Protein AF-A0A1G3R2R8-F1 (afdb_monomer_lite)

Sequence (80 aa):
MHEGGWTIIAQANGAFTFHSPVGKPLAQEPPRERIDNVLVWLHEWAQQRNLDLGPEVNTPQGDGTTPDYDLVVSGLLSAG

pLDDT: mean 77.03, std 12.35, range [40.38, 91.5]

Foldseek 3Di:
DPVQQKDWDQDPVRDIWIAHNVRHTDDDDDDDPDDPDPVVVVVVVCVVVVHPPPPVNPDPPDPVPDPPVVSVVVVVVVVD

Secondary structure (DSSP, 8-state):
--TTS-EEEE-TTS-EEEE-TTSPBPPPPPPPPP-S-HHHHHHHHHHHTT----TTTS--SS-SSS--HHHHHHHHHHT-

Structure (mmCIF, N/CA/C/O backbone):
data_AF-A0A1G3R2R8-F1
#
_entry.id   AF-A0A1G3R2R8-F1
#
loop_
_atom_site.group_PDB
_atom_site.id
_atom_site.type_symbol
_atom_site.label_atom_id
_atom_site.label_alt_id
_atom_site.label_comp_id
_atom_site.label_asym_id
_atom_site.label_entity_id
_atom_site.label_seq_id
_atom_site.pdbx_PDB_ins_code
_atom_site.Cartn_x
_atom_site.Cartn_y
_atom_site.Cartn_z
_atom_site.occupancy
_ato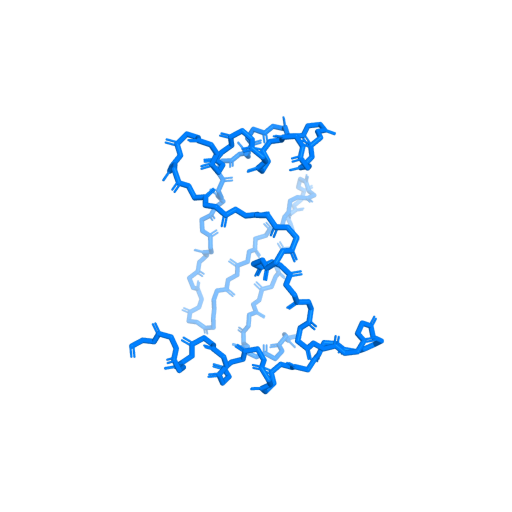m_site.B_iso_or_equiv
_atom_site.auth_seq_id
_atom_site.auth_comp_id
_atom_site.auth_asym_id
_atom_site.auth_atom_id
_atom_site.pdbx_PDB_model_num
ATOM 1 N N . MET A 1 1 ? 19.691 -4.359 -9.137 1.00 54.47 1 MET A N 1
ATOM 2 C CA . MET A 1 1 ? 18.528 -5.001 -9.784 1.00 54.47 1 MET A CA 1
ATOM 3 C C . MET A 1 1 ? 17.797 -5.751 -8.687 1.00 54.47 1 MET A C 1
ATOM 5 O O . MET A 1 1 ? 18.450 -6.529 -8.005 1.00 54.47 1 MET A O 1
ATOM 9 N N . HIS A 1 2 ? 16.530 -5.428 -8.425 1.00 55.72 2 HIS A N 1
ATOM 10 C CA . HIS A 1 2 ? 15.729 -6.165 -7.439 1.00 55.72 2 HIS A CA 1
ATOM 11 C C . HIS A 1 2 ? 15.252 -7.477 -8.076 1.00 55.72 2 HIS A C 1
ATOM 13 O O . HIS A 1 2 ? 15.063 -7.514 -9.299 1.00 55.72 2 HIS A O 1
ATOM 19 N N . GLU A 1 3 ? 15.063 -8.534 -7.284 1.00 56.44 3 GLU A N 1
ATOM 20 C CA . GLU A 1 3 ? 14.440 -9.769 -7.770 1.00 56.44 3 GLU A CA 1
ATOM 21 C C . GLU A 1 3 ? 13.114 -9.403 -8.453 1.00 56.44 3 GLU A C 1
ATOM 23 O O . GLU A 1 3 ? 12.282 -8.694 -7.884 1.00 56.44 3 GLU A O 1
ATOM 28 N N . GLY A 1 4 ? 13.000 -9.746 -9.739 1.00 77.69 4 GLY A N 1
ATOM 29 C CA . GLY A 1 4 ? 11.890 -9.343 -10.604 1.00 77.69 4 GLY A CA 1
ATOM 30 C C . GLY A 1 4 ? 12.232 -8.359 -11.726 1.00 77.69 4 GLY A C 1
ATOM 31 O O . GLY A 1 4 ? 11.373 -8.145 -12.565 1.00 77.69 4 GLY A O 1
ATOM 32 N N . GLY A 1 5 ? 13.444 -7.792 -11.805 1.00 87.19 5 GLY A N 1
ATOM 33 C CA . GLY A 1 5 ? 13.895 -6.991 -12.962 1.00 87.19 5 GLY A CA 1
ATOM 34 C C . GLY A 1 5 ? 13.524 -5.504 -12.938 1.00 87.19 5 GLY A C 1
ATOM 35 O O . GLY A 1 5 ? 13.666 -4.807 -13.939 1.00 87.19 5 GLY A O 1
ATOM 36 N N . TRP A 1 6 ? 13.077 -4.998 -11.792 1.00 89.31 6 TRP A N 1
ATOM 37 C CA . TRP A 1 6 ? 12.753 -3.585 -11.610 1.00 89.31 6 TRP A CA 1
ATOM 38 C C . TRP A 1 6 ? 14.004 -2.703 -11.551 1.00 89.31 6 TRP A C 1
ATOM 40 O O . TRP A 1 6 ? 15.021 -3.072 -10.948 1.00 89.31 6 TRP A O 1
ATOM 50 N N . THR A 1 7 ? 13.899 -1.505 -12.134 1.00 90.88 7 THR A N 1
ATOM 51 C CA . THR A 1 7 ? 14.940 -0.467 -12.085 1.00 90.88 7 THR A CA 1
ATOM 52 C C . THR A 1 7 ? 14.419 0.777 -11.378 1.00 90.88 7 THR A C 1
ATOM 54 O O . THR A 1 7 ? 13.340 1.273 -11.692 1.00 90.88 7 THR A O 1
ATOM 57 N N . ILE A 1 8 ? 15.200 1.296 -10.432 1.00 90.56 8 ILE A N 1
ATOM 58 C CA . ILE A 1 8 ? 14.869 2.484 -9.642 1.00 90.56 8 ILE A CA 1
ATOM 59 C C . ILE A 1 8 ? 15.866 3.579 -10.009 1.00 90.56 8 ILE A C 1
ATOM 61 O O . ILE A 1 8 ? 17.075 3.359 -9.945 1.00 90.56 8 ILE A O 1
ATOM 65 N N . ILE A 1 9 ? 15.361 4.748 -10.395 1.00 90.19 9 ILE A N 1
ATOM 66 C CA . ILE A 1 9 ? 16.169 5.913 -10.761 1.00 90.19 9 ILE A CA 1
ATOM 67 C C . ILE A 1 9 ? 15.886 7.026 -9.759 1.00 90.19 9 ILE A C 1
ATOM 69 O O . ILE A 1 9 ? 14.744 7.470 -9.637 1.00 90.19 9 ILE A O 1
ATOM 73 N N . ALA A 1 10 ? 16.924 7.482 -9.059 1.00 91.12 10 ALA A N 1
ATOM 74 C CA . ALA A 1 10 ? 16.857 8.694 -8.253 1.00 91.12 10 ALA A CA 1
ATOM 75 C C . ALA A 1 10 ? 16.940 9.920 -9.172 1.00 91.12 10 ALA A C 1
ATOM 77 O O . ALA A 1 10 ? 17.844 10.030 -10.002 1.00 91.12 10 ALA A O 1
ATOM 78 N N . GLN A 1 11 ? 15.985 10.831 -9.042 1.00 87.94 11 GLN A N 1
ATOM 79 C CA . GLN A 1 11 ? 15.938 12.087 -9.778 1.00 87.94 11 GLN A CA 1
ATOM 80 C C . GLN A 1 11 ? 16.645 13.202 -8.996 1.00 87.94 11 GLN A C 1
ATOM 82 O O . GLN A 1 11 ? 16.777 13.149 -7.774 1.00 87.94 11 GLN A O 1
ATOM 87 N N . ALA A 1 12 ? 17.063 14.261 -9.695 1.00 90.25 12 ALA A N 1
ATOM 88 C CA . ALA A 1 12 ? 17.770 15.397 -9.093 1.00 90.25 12 ALA A CA 1
ATOM 89 C C . ALA A 1 12 ? 16.940 16.173 -8.046 1.00 90.25 12 ALA A C 1
ATOM 91 O O . ALA A 1 12 ? 17.502 16.864 -7.204 1.00 90.25 12 ALA A O 1
ATOM 92 N N . ASN A 1 13 ? 15.611 16.048 -8.081 1.00 89.38 13 ASN A N 1
ATOM 93 C CA . ASN A 1 13 ? 14.678 16.634 -7.111 1.00 89.38 13 ASN A CA 1
ATOM 94 C C . ASN A 1 13 ? 14.456 15.752 -5.863 1.00 89.38 13 ASN A C 1
ATOM 96 O O . ASN A 1 13 ? 13.592 16.067 -5.049 1.00 89.38 13 ASN A O 1
ATOM 100 N N . GLY A 1 14 ? 15.177 14.634 -5.730 1.00 86.38 14 GLY A N 1
ATOM 101 C CA . GLY A 1 14 ? 15.002 13.674 -4.638 1.00 86.38 14 GLY A CA 1
ATOM 102 C C . GLY A 1 14 ? 13.838 12.696 -4.826 1.00 86.38 14 GLY A C 1
ATOM 103 O O . GLY A 1 14 ? 13.620 11.849 -3.963 1.00 86.38 14 GLY A O 1
ATOM 104 N N . ALA A 1 15 ? 13.100 12.770 -5.938 1.00 86.50 15 ALA A N 1
ATOM 105 C CA . ALA A 1 15 ? 12.070 11.793 -6.267 1.00 86.50 15 ALA A CA 1
ATOM 106 C C . ALA A 1 15 ? 12.679 10.499 -6.826 1.00 86.50 15 ALA A C 1
ATOM 108 O O . ALA A 1 15 ? 13.796 10.479 -7.346 1.00 86.50 15 ALA A O 1
ATOM 109 N N . PHE A 1 16 ? 11.907 9.415 -6.782 1.00 88.12 16 PHE A N 1
ATOM 110 C CA . PHE A 1 16 ? 12.275 8.136 -7.384 1.00 88.12 16 PHE A CA 1
ATOM 111 C C . PHE A 1 16 ? 11.341 7.803 -8.544 1.00 88.12 16 PHE A C 1
ATOM 113 O O . PHE A 1 16 ? 10.131 8.006 -8.466 1.00 88.12 16 PHE A O 1
ATOM 120 N N . THR A 1 17 ? 11.901 7.272 -9.630 1.00 88.25 17 THR A N 1
ATOM 121 C CA . THR A 1 17 ? 11.130 6.691 -10.736 1.00 88.25 17 THR A CA 1
ATOM 122 C C . THR A 1 17 ? 11.385 5.197 -10.808 1.00 88.25 17 THR A C 1
ATOM 124 O O . THR A 1 17 ? 12.533 4.757 -10.878 1.00 88.25 17 THR A O 1
ATOM 127 N N . PHE A 1 18 ? 10.307 4.425 -10.831 1.00 90.31 18 PHE A N 1
ATOM 128 C CA . PHE A 1 18 ? 10.345 2.972 -10.910 1.00 90.31 18 PHE A CA 1
ATOM 129 C C . PHE A 1 18 ? 10.036 2.550 -12.340 1.00 90.31 18 PHE A C 1
ATOM 131 O O . PHE A 1 18 ? 9.058 3.010 -12.921 1.00 90.31 18 PHE A O 1
ATOM 138 N N . HIS A 1 19 ? 10.864 1.681 -12.905 1.00 89.88 19 HIS A N 1
ATOM 139 C CA . HIS A 1 19 ? 10.667 1.109 -14.230 1.00 89.88 19 HIS A CA 1
ATOM 140 C C . HIS A 1 19 ? 10.453 -0.388 -14.104 1.00 89.88 19 HIS A C 1
ATOM 142 O O . HIS A 1 19 ? 11.207 -1.076 -13.406 1.00 89.88 19 HIS A O 1
ATOM 148 N N . SER A 1 20 ? 9.431 -0.873 -14.805 1.00 89.81 20 SER A N 1
ATOM 149 C CA . SER A 1 20 ? 9.165 -2.297 -14.936 1.00 89.81 20 SER A CA 1
ATOM 150 C C . SER A 1 20 ? 10.307 -3.006 -15.678 1.00 89.81 20 SER A C 1
ATOM 152 O O . SER A 1 20 ? 11.126 -2.350 -16.330 1.00 89.81 20 SER A O 1
ATOM 154 N N . PRO A 1 21 ? 10.339 -4.346 -15.665 1.00 89.38 21 PRO A N 1
ATOM 155 C CA . PRO A 1 21 ? 11.376 -5.119 -16.359 1.00 89.38 21 PRO A CA 1
ATOM 156 C C . PRO A 1 21 ? 11.410 -4.909 -17.875 1.00 89.38 21 PRO A C 1
ATOM 158 O O . PRO A 1 21 ? 12.425 -5.159 -18.514 1.00 89.38 21 PRO A O 1
ATOM 161 N N . VAL A 1 22 ? 10.310 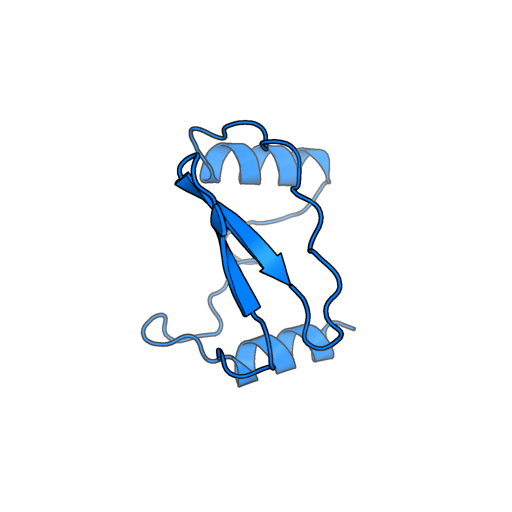-4.416 -18.453 1.00 89.88 22 VAL A N 1
ATOM 162 C CA . VAL A 1 22 ? 10.205 -4.050 -19.874 1.00 89.88 22 VAL A CA 1
ATOM 163 C C . VAL A 1 22 ? 10.483 -2.560 -20.125 1.00 89.88 22 VAL A C 1
ATOM 165 O O . VAL A 1 22 ? 10.197 -2.047 -21.202 1.00 89.88 22 VAL A O 1
ATOM 168 N N . GLY A 1 23 ? 11.009 -1.844 -19.126 1.00 86.94 23 GLY A N 1
ATOM 169 C CA . GLY A 1 23 ? 11.423 -0.443 -19.228 1.00 86.94 23 GLY A CA 1
ATOM 170 C C . GLY A 1 23 ? 10.288 0.579 -19.148 1.00 86.94 23 GLY A C 1
ATOM 171 O O . GLY A 1 23 ? 10.525 1.765 -19.364 1.00 86.94 23 GLY A O 1
ATOM 172 N N . LYS A 1 24 ? 9.055 0.165 -18.830 1.00 88.44 24 LYS A N 1
ATOM 173 C CA . LYS A 1 24 ? 7.925 1.098 -18.716 1.00 88.44 24 LYS A CA 1
ATOM 174 C C . LYS A 1 24 ? 7.958 1.794 -17.349 1.00 88.44 24 LYS A C 1
ATOM 176 O O . LYS A 1 24 ? 7.976 1.086 -16.339 1.00 88.44 24 LYS A O 1
ATOM 181 N N . PRO A 1 25 ? 7.923 3.138 -17.282 1.00 88.06 25 PRO A N 1
ATOM 182 C CA . PRO A 1 25 ? 7.833 3.835 -16.008 1.00 88.06 25 PRO A CA 1
ATOM 183 C C . PRO A 1 25 ? 6.481 3.561 -15.344 1.00 88.06 25 PRO A C 1
ATOM 185 O O . PRO A 1 25 ? 5.431 3.563 -15.996 1.00 88.06 25 PRO A O 1
ATOM 188 N N . LEU A 1 26 ? 6.516 3.329 -14.036 1.00 87.69 26 LEU A N 1
ATOM 189 C CA . LEU A 1 26 ? 5.331 3.276 -13.198 1.00 87.69 26 LEU A CA 1
ATOM 190 C C . LEU A 1 26 ? 4.802 4.703 -13.026 1.00 87.69 26 LEU A C 1
ATOM 192 O O . LEU A 1 26 ? 5.547 5.605 -12.637 1.00 87.69 26 LEU A O 1
ATOM 196 N N . ALA A 1 27 ? 3.524 4.908 -13.344 1.00 83.88 27 ALA A N 1
ATOM 197 C CA . ALA A 1 27 ? 2.872 6.189 -13.118 1.00 83.88 27 ALA A CA 1
ATOM 198 C C . ALA A 1 27 ? 2.862 6.499 -11.617 1.00 83.88 27 ALA A C 1
ATOM 200 O O . ALA A 1 27 ? 2.593 5.617 -10.803 1.00 83.88 27 ALA A O 1
ATOM 201 N N . GLN A 1 28 ? 3.150 7.749 -11.255 1.00 77.81 28 GLN A N 1
ATOM 202 C CA . GLN A 1 28 ? 2.982 8.182 -9.874 1.00 77.81 28 GLN A CA 1
ATOM 203 C C . GLN A 1 28 ? 1.488 8.223 -9.561 1.00 77.81 28 GLN A C 1
ATOM 205 O O . GLN A 1 28 ? 0.721 8.886 -10.262 1.00 77.81 28 GLN A O 1
ATOM 210 N N . GLU A 1 29 ? 1.080 7.503 -8.520 1.00 79.81 29 GLU A N 1
ATOM 211 C CA . GLU A 1 29 ? -0.255 7.683 -7.969 1.00 79.81 29 GLU A CA 1
ATOM 212 C C . GLU A 1 29 ? -0.345 9.063 -7.305 1.00 79.81 29 GLU A C 1
ATOM 214 O O . GLU A 1 29 ? 0.627 9.513 -6.685 1.00 79.81 29 GLU A O 1
ATOM 219 N N . PRO A 1 30 ? -1.492 9.753 -7.419 1.00 77.50 30 PRO A N 1
ATOM 220 C CA . PRO A 1 30 ? -1.714 10.968 -6.656 1.00 77.50 30 PRO A CA 1
ATOM 221 C C . PRO A 1 30 ? -1.602 10.664 -5.153 1.00 77.50 30 PRO A C 1
ATOM 223 O O . PRO A 1 30 ? -1.937 9.553 -4.725 1.00 77.50 30 PRO A O 1
ATOM 226 N N . PRO A 1 31 ? -1.152 11.633 -4.335 1.00 78.69 31 PRO A N 1
ATOM 227 C CA . PRO A 1 31 ? -1.111 11.466 -2.891 1.00 78.69 31 PRO A CA 1
ATOM 228 C C . PRO A 1 31 ? -2.471 10.999 -2.373 1.00 78.69 31 PRO A C 1
ATOM 230 O O . PRO A 1 31 ? -3.499 11.613 -2.664 1.00 78.69 31 PRO A O 1
ATOM 233 N N . ARG A 1 32 ? -2.475 9.894 -1.627 1.00 80.00 32 ARG A N 1
ATOM 234 C CA . ARG A 1 32 ? -3.689 9.412 -0.969 1.00 80.00 32 ARG A CA 1
ATOM 235 C C . ARG A 1 32 ? -4.056 10.364 0.161 1.00 80.00 32 ARG A C 1
ATOM 237 O O . ARG A 1 32 ? -3.187 11.019 0.740 1.00 80.00 32 ARG A O 1
ATOM 244 N N . GLU A 1 33 ? -5.346 10.420 0.467 1.00 81.69 33 GLU A N 1
ATOM 245 C CA . GLU A 1 33 ? -5.827 11.133 1.641 1.00 81.69 33 GLU A CA 1
ATOM 246 C C . GLU A 1 33 ? -5.091 10.628 2.883 1.00 81.69 33 GLU A C 1
ATOM 248 O O . GLU A 1 33 ? -4.853 9.428 3.060 1.00 81.69 33 GLU A O 1
ATOM 253 N N . ARG A 1 34 ? -4.681 11.570 3.727 1.00 80.62 34 ARG A N 1
ATOM 254 C CA . ARG A 1 34 ? -3.996 11.247 4.965 1.00 80.62 34 ARG A CA 1
ATOM 255 C C . ARG A 1 34 ? -5.009 10.657 5.942 1.00 80.62 34 ARG A C 1
ATOM 257 O O . ARG A 1 34 ? -5.940 11.338 6.350 1.00 80.62 34 ARG A O 1
ATOM 264 N N . ILE A 1 35 ? -4.780 9.414 6.349 1.00 84.25 35 ILE A N 1
ATOM 265 C CA . ILE A 1 35 ? -5.562 8.750 7.391 1.00 84.25 35 ILE A CA 1
ATOM 266 C C . ILE A 1 35 ? -4.775 8.845 8.698 1.00 84.25 35 ILE A C 1
ATOM 268 O O . ILE A 1 35 ? -3.749 8.185 8.856 1.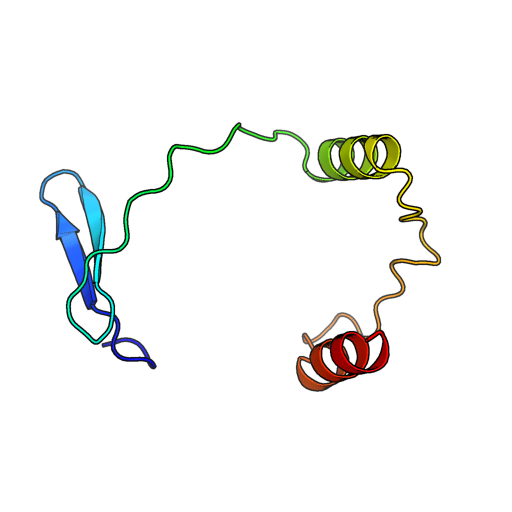00 84.25 35 ILE A O 1
ATOM 272 N N . ASP A 1 36 ? -5.242 9.670 9.633 1.00 83.81 36 ASP A N 1
ATOM 273 C CA . ASP A 1 36 ? -4.574 9.852 10.930 1.00 83.81 36 ASP A CA 1
ATOM 274 C C . ASP A 1 36 ? -4.804 8.675 11.891 1.00 83.81 36 ASP A C 1
ATOM 276 O O . ASP A 1 36 ? -3.969 8.405 12.753 1.00 83.81 36 ASP A O 1
ATOM 280 N N . ASN A 1 37 ? -5.913 7.943 11.734 1.00 86.62 37 ASN A N 1
ATOM 281 C CA . ASN A 1 37 ? -6.208 6.744 12.514 1.00 86.62 37 ASN A CA 1
ATOM 282 C C . ASN A 1 37 ? -6.745 5.629 11.612 1.00 86.62 37 ASN A C 1
ATOM 284 O O . ASN A 1 37 ? -7.923 5.597 11.255 1.00 86.62 37 ASN A O 1
ATOM 288 N N . VAL A 1 38 ? -5.857 4.697 11.263 1.00 83.44 38 VAL A N 1
ATOM 289 C CA . VAL A 1 38 ? -6.160 3.586 10.352 1.00 83.44 38 VAL A CA 1
ATOM 290 C C . VAL A 1 38 ? -7.256 2.661 10.883 1.00 83.44 38 VAL A C 1
ATOM 292 O O . VAL A 1 38 ? -8.045 2.148 10.096 1.00 83.44 38 VAL A O 1
ATOM 295 N N . LEU A 1 39 ? -7.347 2.477 12.203 1.00 82.06 39 LEU A N 1
ATOM 296 C CA . LEU A 1 39 ? -8.337 1.586 12.809 1.00 82.06 39 LEU A CA 1
ATOM 297 C C . LEU A 1 39 ? -9.739 2.196 12.757 1.00 82.06 39 LEU A C 1
ATOM 299 O O . LEU A 1 39 ? -10.695 1.499 12.428 1.00 82.06 39 LEU A O 1
ATOM 303 N N . VAL A 1 40 ? -9.852 3.500 13.029 1.00 84.12 40 VAL A N 1
ATOM 304 C CA . VAL A 1 40 ? -11.126 4.230 12.923 1.00 84.12 40 VAL A CA 1
ATOM 305 C C . VAL A 1 40 ? -11.600 4.257 11.474 1.00 84.12 40 VAL A C 1
ATOM 307 O O . VAL A 1 40 ? -12.733 3.872 11.199 1.00 84.12 40 VAL A O 1
ATOM 310 N N . TRP A 1 41 ? -10.712 4.610 10.541 1.00 86.00 41 TRP A N 1
ATOM 311 C CA . TRP A 1 41 ? -11.040 4.622 9.116 1.00 86.00 41 TRP A CA 1
ATOM 312 C C . TRP A 1 41 ? -11.510 3.251 8.616 1.00 86.00 41 TRP A C 1
ATOM 314 O O . TRP A 1 41 ? -12.516 3.160 7.914 1.00 86.00 41 TRP A O 1
ATOM 324 N N . LEU A 1 42 ? -10.814 2.175 8.999 1.00 85.75 42 LEU A N 1
ATOM 325 C CA . LEU A 1 42 ? -11.169 0.819 8.584 1.00 85.75 42 LEU A CA 1
ATOM 326 C C . LEU A 1 42 ? -12.537 0.401 9.136 1.00 85.75 42 LEU A C 1
ATOM 328 O O . LEU A 1 42 ? -13.327 -0.210 8.416 1.00 85.75 42 LEU A O 1
ATOM 332 N N . HIS A 1 43 ? -12.830 0.755 10.389 1.00 82.06 43 HIS A N 1
ATOM 333 C CA . HIS A 1 43 ? -14.120 0.475 11.011 1.00 82.06 43 HIS A CA 1
ATOM 334 C C . HIS A 1 43 ? -15.270 1.192 10.288 1.00 82.06 43 HIS A C 1
ATOM 336 O O . HIS A 1 43 ? -16.256 0.558 9.914 1.00 82.06 43 HIS A O 1
ATOM 342 N N . GLU A 1 44 ? -15.126 2.492 10.020 1.00 87.00 44 GLU A N 1
ATOM 343 C CA . GLU A 1 44 ? -16.128 3.284 9.294 1.00 87.00 44 GLU A CA 1
ATOM 344 C C . GLU A 1 44 ? -16.330 2.775 7.860 1.00 87.00 44 GLU A C 1
ATOM 346 O O . GLU A 1 44 ? -17.461 2.627 7.389 1.00 87.00 44 GLU A O 1
ATOM 351 N N . TRP A 1 45 ? -15.236 2.453 7.166 1.00 89.75 45 TRP A N 1
ATOM 352 C CA . TRP A 1 45 ? -15.262 1.887 5.818 1.00 89.75 45 TRP A CA 1
ATOM 353 C C . TRP A 1 45 ? -16.016 0.551 5.760 1.00 89.75 45 TRP A C 1
ATOM 355 O O . TRP A 1 45 ? -16.756 0.306 4.799 1.00 89.75 45 TRP A O 1
ATOM 365 N N . ALA A 1 46 ? -15.842 -0.292 6.783 1.00 88.94 46 ALA A N 1
ATOM 366 C CA . ALA A 1 46 ? -16.508 -1.583 6.902 1.00 88.94 46 ALA A CA 1
ATOM 367 C C . ALA A 1 46 ? -18.007 -1.421 7.171 1.00 88.94 46 ALA A C 1
ATOM 369 O O . ALA A 1 46 ? -18.820 -2.032 6.474 1.00 88.94 46 ALA A O 1
ATOM 370 N N . GLN A 1 47 ? -18.381 -0.517 8.084 1.00 86.31 47 GLN A N 1
ATOM 371 C CA . GLN A 1 47 ? -19.782 -0.176 8.342 1.00 86.31 47 GLN A CA 1
ATOM 372 C C . GLN A 1 47 ? -20.491 0.325 7.078 1.00 86.31 47 GLN A C 1
ATOM 374 O O . GLN A 1 47 ? -21.572 -0.156 6.745 1.00 86.31 47 GLN A O 1
ATOM 379 N N . GLN A 1 48 ? -19.861 1.231 6.321 1.00 91.50 48 GLN A N 1
ATOM 380 C CA . GLN A 1 48 ? -20.415 1.749 5.060 1.00 91.50 48 GLN A CA 1
ATOM 381 C C . GLN A 1 48 ? -20.657 0.659 4.008 1.00 91.50 48 GLN A C 1
ATOM 383 O O . GLN A 1 48 ? -21.505 0.824 3.131 1.00 91.50 48 GLN A O 1
ATOM 388 N N . ARG A 1 49 ? -19.904 -0.443 4.067 1.00 88.56 49 ARG A N 1
ATOM 389 C CA . ARG A 1 49 ? -20.007 -1.571 3.129 1.00 88.56 49 ARG A CA 1
ATOM 390 C C . ARG A 1 49 ? -20.790 -2.750 3.685 1.00 88.56 49 ARG A C 1
ATOM 392 O O . ARG A 1 49 ? -20.872 -3.770 3.007 1.00 88.56 49 ARG A O 1
ATOM 399 N N . ASN A 1 50 ? -21.368 -2.609 4.879 1.00 87.50 50 ASN A N 1
ATOM 400 C CA . ASN A 1 50 ? -22.042 -3.692 5.587 1.00 87.50 50 ASN A CA 1
ATOM 401 C C . ASN A 1 50 ? -21.150 -4.944 5.705 1.00 87.50 50 ASN A C 1
ATOM 403 O O . ASN A 1 50 ? -21.612 -6.073 5.535 1.00 87.50 50 ASN A O 1
ATOM 407 N N . LEU A 1 51 ? -19.853 -4.720 5.930 1.00 83.94 51 LEU A N 1
ATOM 408 C CA . LEU A 1 51 ? -18.877 -5.770 6.178 1.00 83.94 51 LEU A CA 1
ATOM 409 C C . LEU A 1 51 ? -18.789 -5.993 7.680 1.00 83.94 51 LEU A C 1
ATOM 411 O O . LEU A 1 51 ? -18.460 -5.075 8.433 1.00 83.94 51 LEU A O 1
ATOM 415 N N . ASP A 1 52 ? -19.073 -7.220 8.094 1.00 80.12 52 ASP A N 1
ATOM 416 C CA . ASP A 1 52 ? -18.856 -7.652 9.463 1.00 80.12 52 ASP A CA 1
ATOM 417 C C . ASP A 1 52 ? -17.369 -7.982 9.622 1.00 80.12 52 ASP A C 1
ATOM 419 O O . ASP A 1 52 ? -16.879 -8.961 9.064 1.00 80.12 52 ASP A O 1
ATOM 423 N N . LEU A 1 53 ? -16.625 -7.088 10.274 1.00 73.62 53 LEU A N 1
ATOM 424 C CA . LEU A 1 53 ? -15.203 -7.257 10.592 1.00 73.62 53 LEU A CA 1
ATOM 425 C C . LEU A 1 53 ? -15.013 -7.373 12.109 1.00 73.62 53 LEU A C 1
ATOM 427 O O . L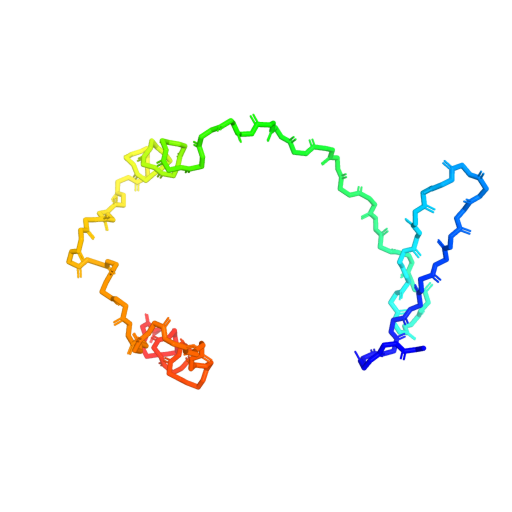EU A 1 53 ? -14.068 -6.807 12.670 1.00 73.62 53 LEU A O 1
ATOM 431 N N . GLY A 1 54 ? -15.943 -8.042 12.791 1.00 69.69 54 GLY A N 1
ATOM 432 C CA . GLY A 1 54 ? -15.806 -8.337 14.207 1.00 69.69 54 GLY A CA 1
ATOM 433 C C . GLY A 1 54 ? -14.607 -9.251 14.513 1.00 69.69 54 GLY A C 1
ATOM 434 O O . GLY A 1 54 ? -13.960 -9.806 13.614 1.00 69.69 54 GLY A O 1
ATOM 435 N N . PRO A 1 55 ? -14.242 -9.381 15.799 1.00 64.00 55 PRO A N 1
ATOM 436 C CA . PRO A 1 55 ? -13.088 -10.170 16.240 1.00 64.00 55 PRO A CA 1
ATOM 437 C C . PRO A 1 55 ? -13.143 -11.639 15.794 1.00 64.00 55 PRO A C 1
ATOM 439 O O . PRO A 1 55 ? -12.103 -12.265 15.613 1.00 64.00 55 PRO A O 1
ATOM 442 N N . GLU A 1 56 ? -14.338 -12.180 15.580 1.00 67.50 56 GLU A N 1
ATOM 443 C CA . GLU A 1 56 ? -14.577 -13.521 15.050 1.00 67.50 56 GLU A CA 1
ATOM 444 C C . GLU A 1 56 ? -14.158 -13.684 13.578 1.00 67.50 56 GLU A C 1
ATOM 446 O O . GLU A 1 56 ? -13.776 -14.778 13.162 1.00 67.50 56 GLU A O 1
ATOM 451 N N . VAL A 1 57 ? -14.162 -12.598 12.803 1.00 64.38 57 VAL A N 1
ATOM 452 C CA . VAL A 1 57 ? -13.840 -12.587 11.366 1.00 64.38 57 VAL A CA 1
ATOM 453 C C . VAL A 1 57 ? -12.354 -12.310 11.131 1.00 64.38 57 VAL A C 1
ATOM 455 O O . VAL A 1 57 ? -11.762 -12.807 10.176 1.00 64.38 57 VAL A O 1
ATOM 458 N N . ASN A 1 58 ? -11.717 -11.580 12.051 1.00 60.97 58 ASN A N 1
ATOM 459 C CA . ASN A 1 58 ? -10.277 -11.328 12.061 1.00 60.97 58 ASN A CA 1
ATOM 460 C C . ASN A 1 58 ? -9.543 -12.322 12.974 1.00 60.97 58 ASN A C 1
ATOM 462 O O . ASN A 1 58 ? -8.757 -11.931 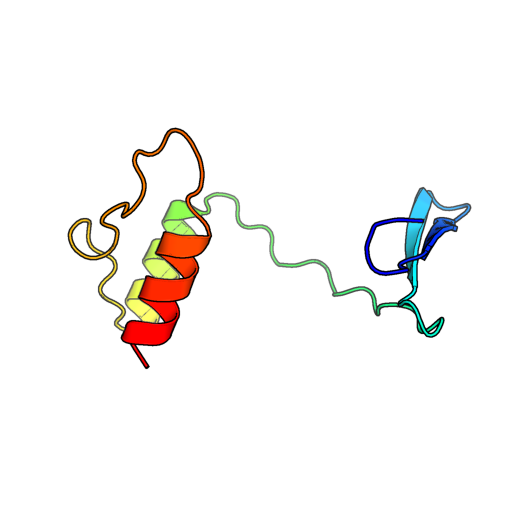13.838 1.00 60.97 58 ASN A O 1
ATOM 466 N N . THR A 1 59 ? -9.832 -13.616 12.811 1.00 60.16 59 THR A N 1
ATOM 467 C CA . THR A 1 59 ? -9.100 -14.663 13.527 1.00 60.16 59 THR A CA 1
ATOM 468 C C . THR A 1 59 ? -7.730 -14.817 12.865 1.00 60.16 59 THR A C 1
ATOM 470 O O . THR A 1 59 ? -7.677 -15.288 11.722 1.00 60.16 59 THR A O 1
ATOM 473 N N . PRO A 1 60 ? -6.621 -14.436 13.530 1.00 59.25 60 PRO A N 1
ATOM 474 C CA . PRO A 1 60 ? -5.295 -14.624 12.965 1.00 59.25 60 PRO A CA 1
ATOM 475 C C . PRO A 1 60 ? -5.084 -16.118 12.718 1.00 59.25 60 PRO A C 1
ATOM 477 O O . PRO A 1 60 ? -5.107 -16.923 13.644 1.00 59.25 60 PRO A O 1
ATOM 480 N N . GLN A 1 61 ? -4.932 -16.491 11.449 1.00 63.25 61 GLN A N 1
ATOM 481 C CA . GLN A 1 61 ? -4.675 -17.881 11.066 1.00 63.25 61 GLN A CA 1
ATOM 482 C C . GLN A 1 61 ? -3.214 -18.268 11.361 1.00 63.25 61 GLN A C 1
ATOM 484 O O . GLN A 1 61 ? -2.914 -19.432 11.589 1.00 63.25 61 GLN A O 1
ATOM 489 N N . GLY A 1 62 ? -2.309 -17.286 11.403 1.00 60.22 62 GLY A N 1
ATOM 490 C CA . GLY A 1 62 ? -0.915 -17.476 11.800 1.00 60.22 62 GLY A CA 1
ATOM 491 C C . GLY A 1 62 ? -0.696 -17.273 13.300 1.00 60.22 62 GLY A C 1
ATOM 492 O O . GLY A 1 62 ? -1.452 -16.568 13.965 1.00 60.22 62 GLY A O 1
ATOM 493 N N . ASP A 1 63 ? 0.398 -17.821 13.822 1.00 67.38 63 ASP A N 1
ATOM 494 C CA . ASP A 1 63 ? 0.805 -17.713 15.234 1.00 67.38 63 ASP A CA 1
ATOM 495 C C . ASP A 1 63 ? 1.265 -16.303 15.667 1.00 67.38 63 ASP A C 1
ATOM 497 O O . ASP A 1 63 ? 1.702 -16.097 16.799 1.00 67.38 63 ASP A O 1
ATOM 501 N N . GLY A 1 64 ? 1.177 -15.321 14.765 1.00 61.88 64 GLY A N 1
ATOM 502 C CA . GLY A 1 64 ? 1.560 -13.931 15.003 1.00 61.88 64 GLY A CA 1
ATOM 503 C C . GLY A 1 64 ? 3.069 -13.697 15.116 1.00 61.88 64 GLY A C 1
ATOM 504 O O . GLY A 1 64 ? 3.478 -12.554 15.314 1.00 61.88 64 GLY A O 1
ATOM 505 N N . THR A 1 65 ? 3.899 -14.736 14.978 1.00 69.25 65 THR A N 1
ATOM 506 C CA . THR A 1 65 ? 5.362 -14.633 15.088 1.00 69.25 65 THR A CA 1
ATOM 507 C C . THR A 1 65 ? 6.042 -14.543 13.727 1.00 69.25 65 THR A C 1
ATOM 509 O O . THR A 1 65 ? 7.040 -13.836 13.593 1.00 69.25 65 THR A O 1
ATOM 512 N N . THR A 1 66 ? 5.474 -15.193 12.704 1.00 59.28 66 THR A N 1
ATOM 513 C CA . THR A 1 66 ? 5.925 -15.107 11.307 1.00 59.28 66 THR A CA 1
ATOM 514 C C . THR A 1 66 ? 4.710 -15.151 10.373 1.00 59.28 66 THR A C 1
ATOM 516 O O . THR A 1 66 ? 3.821 -15.973 10.595 1.00 59.28 66 THR A O 1
ATOM 519 N N . PRO A 1 67 ? 4.617 -14.299 9.331 1.00 58.59 67 PRO A N 1
ATOM 520 C CA . PRO A 1 67 ? 3.546 -14.424 8.350 1.00 58.59 67 PRO A CA 1
ATOM 521 C C . PRO A 1 67 ? 3.700 -15.751 7.595 1.00 58.59 67 PRO A C 1
ATOM 523 O O . PRO A 1 67 ? 4.648 -15.924 6.829 1.00 58.59 67 PRO A O 1
ATOM 526 N N . ASP A 1 68 ? 2.779 -16.685 7.823 1.00 66.94 68 ASP A N 1
ATOM 527 C CA . ASP A 1 68 ? 2.682 -17.920 7.046 1.00 66.94 68 ASP A CA 1
ATOM 528 C C . ASP A 1 68 ? 1.928 -17.621 5.744 1.00 66.94 68 ASP A C 1
ATOM 530 O O . ASP A 1 68 ? 0.696 -17.621 5.677 1.00 66.94 68 ASP A O 1
ATOM 534 N N . TYR A 1 69 ? 2.688 -17.265 4.710 1.00 62.88 69 TYR A N 1
ATOM 535 C CA . TYR A 1 69 ? 2.133 -16.885 3.415 1.00 62.88 69 TYR A CA 1
ATOM 536 C C . TYR A 1 69 ? 1.421 -18.049 2.714 1.00 62.88 69 TYR A C 1
ATOM 538 O O . TYR A 1 69 ? 0.455 -17.799 1.994 1.00 62.88 69 TYR A O 1
ATOM 546 N N . ASP A 1 70 ? 1.826 -19.299 2.955 1.00 69.19 70 ASP A N 1
ATOM 547 C CA . ASP A 1 70 ? 1.167 -20.474 2.374 1.00 69.19 70 ASP A CA 1
ATOM 548 C C . ASP A 1 70 ? -0.228 -20.672 2.987 1.00 69.19 70 ASP A C 1
ATOM 550 O O . ASP A 1 70 ? -1.207 -20.951 2.282 1.00 69.19 70 ASP A O 1
ATOM 554 N N . LEU A 1 71 ? -0.357 -20.432 4.293 1.00 64.38 71 LEU A N 1
ATOM 555 C CA . LEU A 1 71 ? -1.637 -20.436 5.000 1.00 64.38 71 LEU A CA 1
ATOM 556 C C . LEU A 1 71 ? -2.567 -19.296 4.540 1.00 64.38 71 LEU A C 1
ATOM 558 O O . LEU A 1 71 ? -3.761 -19.503 4.322 1.00 64.38 71 LEU A O 1
ATOM 562 N N . VAL A 1 72 ? -2.027 -18.091 4.337 1.00 64.25 72 VAL A N 1
ATOM 563 C CA . VAL A 1 72 ? -2.806 -16.936 3.848 1.00 64.25 72 VAL A CA 1
ATOM 564 C C . VAL A 1 72 ? -3.294 -17.159 2.412 1.00 64.25 72 VAL A C 1
ATOM 566 O O . VAL A 1 72 ? -4.456 -16.887 2.101 1.00 64.25 72 VAL A O 1
ATOM 569 N N . VAL A 1 73 ? -2.434 -17.681 1.532 1.00 68.12 73 VAL A N 1
ATOM 570 C CA . VAL A 1 73 ? -2.784 -17.958 0.129 1.00 68.12 73 VAL A CA 1
ATOM 571 C C . VAL A 1 73 ? -3.806 -19.091 0.029 1.00 68.12 73 VAL A C 1
ATOM 573 O O . VAL A 1 73 ? -4.774 -18.976 -0.724 1.00 68.12 73 VAL A O 1
ATOM 576 N N . SER A 1 74 ? -3.642 -20.163 0.805 1.00 68.56 74 SER A N 1
ATOM 577 C CA . SER A 1 74 ? -4.597 -21.279 0.811 1.00 68.56 74 SER A CA 1
ATOM 578 C C . SER A 1 74 ? -5.973 -20.875 1.354 1.00 68.56 74 SER A C 1
ATOM 580 O O . SER A 1 74 ? -6.986 -21.272 0.773 1.00 68.56 74 SER A O 1
ATOM 582 N N . GLY A 1 75 ? -6.036 -20.025 2.385 1.00 66.00 75 GLY A N 1
ATOM 583 C CA . GLY A 1 75 ? -7.292 -19.454 2.882 1.00 66.00 75 GLY A CA 1
ATOM 584 C C . GLY A 1 75 ? -8.013 -18.589 1.841 1.00 66.00 75 GLY A C 1
ATOM 585 O O . GLY A 1 75 ? -9.218 -18.739 1.643 1.00 66.00 75 GLY A O 1
ATOM 586 N N . LEU A 1 76 ? -7.272 -17.745 1.114 1.00 62.19 76 LEU A N 1
ATOM 587 C CA . LEU A 1 76 ? -7.827 -16.898 0.052 1.00 62.19 76 LEU A CA 1
ATOM 588 C C . LEU A 1 76 ? -8.386 -17.717 -1.122 1.00 62.19 76 LEU A C 1
ATOM 590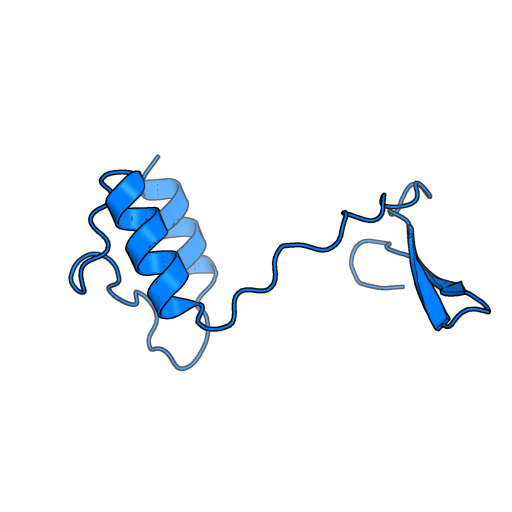 O O . LEU A 1 76 ? -9.443 -17.383 -1.649 1.00 62.19 76 LEU A O 1
ATOM 594 N N . LEU A 1 77 ? -7.695 -18.790 -1.523 1.00 68.56 77 LEU A N 1
ATOM 595 C CA . LEU A 1 77 ? -8.129 -19.666 -2.620 1.00 68.56 77 LEU A CA 1
ATOM 596 C C . LEU A 1 77 ? -9.304 -20.576 -2.235 1.00 68.56 77 LEU A C 1
ATOM 598 O O . LEU A 1 77 ? -10.077 -20.959 -3.106 1.00 68.56 77 LEU A O 1
ATOM 602 N N . SER A 1 78 ? -9.448 -20.916 -0.952 1.00 60.78 78 SER A N 1
ATOM 603 C CA . SER A 1 78 ? -10.539 -21.772 -0.457 1.00 60.78 78 SER A CA 1
ATOM 604 C C . SER A 1 78 ? -11.858 -21.018 -0.253 1.00 60.78 78 SER A C 1
ATOM 606 O O . SER A 1 78 ? -12.908 -21.644 -0.153 1.00 60.78 78 SER A O 1
ATOM 608 N N . ALA A 1 79 ? -11.811 -19.685 -0.176 1.00 58.06 79 ALA A N 1
ATOM 609 C CA . ALA A 1 79 ? -12.983 -18.813 -0.078 1.00 58.06 79 ALA A CA 1
ATOM 610 C C . ALA A 1 79 ? -13.557 -18.397 -1.453 1.00 58.06 79 ALA A C 1
ATOM 612 O O . ALA A 1 79 ? -14.460 -17.559 -1.499 1.00 58.06 79 ALA A O 1
ATOM 613 N N . GLY A 1 80 ? -13.007 -18.943 -2.549 1.00 40.38 80 GLY A N 1
ATOM 614 C CA . GLY A 1 80 ? -13.424 -18.713 -3.938 1.00 40.38 80 GLY A CA 1
ATOM 615 C C . GLY A 1 80 ? -14.440 -19.724 -4.448 1.00 40.38 80 GLY A C 1
ATOM 616 O O . GLY A 1 80 ? -14.208 -20.938 -4.261 1.00 40.38 80 GLY A O 1
#

Radius of gyration: 18.84 Å; chains: 1; bounding box: 41×38×36 Å